Protein AF-X0WAI9-F1 (afdb_monomer_lite)

Foldseek 3Di:
DWDDDDDDDPDPDDDDDDTDDDDDCVVVVVVCVVVVVPQKDKDWDWDWDWDQDPVGIDIDTDIDIDMDGCVVVDPPDDD

Organism: NCBI:txid412755

Structure (mmCIF, N/CA/C/O backbone):
data_AF-X0WAI9-F1
#
_entry.id   AF-X0WAI9-F1
#
loop_
_atom_site.group_PDB
_atom_site.id
_atom_site.type_symbol
_atom_site.label_atom_id
_atom_site.label_alt_id
_atom_site.label_comp_id
_atom_site.label_asym_id
_atom_site.label_entity_id
_atom_site.label_seq_id
_atom_site.pdbx_PDB_ins_code
_atom_site.Cartn_x
_atom_site.Cartn_y
_atom_site.Cartn_z
_atom_site.occupancy
_atom_site.B_iso_or_equiv
_atom_site.auth_seq_id
_atom_site.auth_comp_id
_atom_site.auth_asym_id
_atom_site.auth_atom_id
_atom_site.pdbx_PDB_model_num
ATOM 1 N N . GLY A 1 1 ? 7.527 -1.656 10.174 1.00 37.09 1 GLY A N 1
ATOM 2 C CA . GLY A 1 1 ? 8.437 -1.099 9.150 1.00 37.09 1 GLY A CA 1
ATOM 3 C C .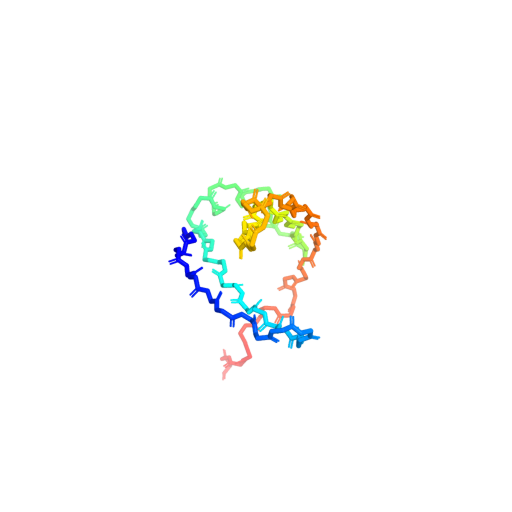 GLY A 1 1 ? 8.272 -1.899 7.877 1.00 37.09 1 GLY A C 1
ATOM 4 O O . GLY A 1 1 ? 7.890 -3.054 7.975 1.00 37.09 1 GLY A O 1
ATOM 5 N N . THR A 1 2 ? 8.483 -1.293 6.712 1.00 49.09 2 THR A N 1
ATOM 6 C CA . THR A 1 2 ? 8.359 -1.968 5.409 1.00 49.09 2 THR A CA 1
ATOM 7 C C . THR A 1 2 ? 9.700 -2.578 5.006 1.00 49.09 2 THR A C 1
ATOM 9 O O . THR A 1 2 ? 10.711 -1.872 4.997 1.00 49.09 2 THR A O 1
ATOM 12 N N . THR A 1 3 ? 9.723 -3.864 4.673 1.00 52.06 3 THR A N 1
ATOM 13 C CA . THR A 1 3 ? 10.878 -4.536 4.065 1.00 52.06 3 THR A CA 1
ATOM 14 C C . THR A 1 3 ? 11.083 -4.038 2.632 1.00 52.06 3 THR A C 1
ATOM 16 O O . THR A 1 3 ? 10.125 -3.817 1.894 1.00 52.06 3 THR A O 1
ATOM 19 N N . LYS A 1 4 ? 12.344 -3.806 2.238 1.00 56.41 4 LYS A N 1
ATOM 20 C CA . LYS A 1 4 ? 12.709 -3.512 0.845 1.00 56.41 4 LYS A CA 1
ATOM 21 C C . LYS A 1 4 ? 12.719 -4.827 0.071 1.00 56.41 4 LYS A C 1
ATOM 23 O O . LYS A 1 4 ? 13.734 -5.512 0.061 1.00 56.41 4 LYS A O 1
ATOM 28 N N . GLU A 1 5 ? 11.608 -5.160 -0.565 1.00 68.31 5 GLU A N 1
ATOM 29 C CA . GLU A 1 5 ? 11.562 -6.241 -1.548 1.00 68.31 5 GLU A CA 1
ATOM 30 C C . GLU A 1 5 ? 11.593 -5.653 -2.960 1.00 68.31 5 GLU A C 1
ATOM 32 O O . GLU A 1 5 ? 10.916 -4.668 -3.259 1.00 68.31 5 GLU A O 1
ATOM 37 N N . ALA A 1 6 ? 12.434 -6.234 -3.813 1.00 70.25 6 ALA A N 1
ATOM 38 C CA . ALA A 1 6 ? 12.494 -5.942 -5.238 1.00 70.25 6 ALA A CA 1
ATOM 39 C C . ALA A 1 6 ? 12.030 -7.188 -5.995 1.00 70.25 6 ALA A C 1
ATOM 41 O O . ALA A 1 6 ? 12.391 -8.304 -5.628 1.00 70.25 6 ALA A O 1
ATOM 42 N N . PHE A 1 7 ? 11.239 -6.994 -7.044 1.00 73.00 7 PHE A N 1
ATOM 43 C CA . PHE A 1 7 ? 10.713 -8.065 -7.884 1.00 73.00 7 PHE A CA 1
ATOM 44 C C . PHE A 1 7 ? 10.863 -7.674 -9.357 1.00 73.00 7 PHE A C 1
ATOM 46 O O . PHE A 1 7 ? 10.911 -6.488 -9.697 1.00 73.00 7 PHE A O 1
ATOM 53 N N . THR A 1 8 ? 10.938 -8.676 -10.227 1.00 78.25 8 THR A N 1
ATOM 54 C CA . THR A 1 8 ? 11.020 -8.497 -11.680 1.00 78.25 8 THR A CA 1
ATOM 55 C C . THR A 1 8 ? 9.680 -8.872 -12.298 1.00 78.25 8 THR A C 1
ATOM 57 O O . THR A 1 8 ? 9.109 -9.901 -11.951 1.00 78.25 8 THR A O 1
ATOM 60 N N . VAL A 1 9 ? 9.174 -8.023 -13.193 1.00 77.50 9 VAL A N 1
ATOM 61 C CA . VAL A 1 9 ? 7.982 -8.306 -14.004 1.00 77.50 9 VAL A CA 1
ATOM 62 C C . VAL A 1 9 ? 8.436 -8.462 -15.444 1.00 77.50 9 VAL A C 1
ATOM 64 O O . VAL A 1 9 ? 9.084 -7.564 -15.987 1.00 77.50 9 VAL A O 1
ATOM 67 N N . ASP A 1 10 ? 8.113 -9.596 -16.055 1.00 77.12 10 ASP A N 1
ATOM 68 C CA . ASP A 1 10 ? 8.544 -9.890 -17.414 1.00 77.12 10 ASP A CA 1
ATOM 69 C C . ASP A 1 10 ? 7.638 -9.213 -18.452 1.00 77.12 10 ASP A C 1
ATOM 71 O O . ASP A 1 10 ? 6.432 -9.438 -18.526 1.00 77.12 10 ASP A O 1
ATOM 75 N N . ARG A 1 11 ? 8.249 -8.413 -19.334 1.00 74.00 11 ARG A N 1
ATOM 76 C CA . ARG A 1 11 ? 7.616 -7.810 -20.524 1.00 74.00 11 ARG A CA 1
ATOM 77 C C . ARG A 1 11 ? 6.327 -7.023 -20.209 1.00 74.00 11 ARG A C 1
ATOM 79 O O . ARG A 1 11 ? 6.395 -5.989 -19.557 1.00 74.00 11 ARG A O 1
ATOM 86 N N . LEU A 1 12 ? 5.192 -7.452 -20.768 1.00 73.31 12 LEU A N 1
ATOM 87 C CA . LEU A 1 12 ? 3.863 -6.837 -20.639 1.00 73.31 12 LEU A CA 1
ATOM 88 C C . LEU A 1 12 ? 2.974 -7.611 -19.652 1.00 73.31 12 LEU A C 1
ATOM 90 O O . LEU A 1 12 ? 1.752 -7.479 -19.696 1.00 73.31 12 LEU A O 1
ATOM 94 N N . ASP A 1 13 ? 3.572 -8.454 -18.811 1.00 75.50 13 ASP A N 1
ATOM 95 C CA . ASP A 1 13 ? 2.826 -9.240 -17.841 1.00 75.50 13 ASP A CA 1
ATOM 96 C C . ASP A 1 13 ? 2.347 -8.379 -16.661 1.00 75.50 13 ASP A C 1
ATOM 98 O O . ASP A 1 13 ? 2.852 -7.284 -16.397 1.00 75.50 13 ASP A O 1
ATOM 102 N N . SER A 1 14 ? 1.335 -8.872 -15.954 1.00 75.50 14 SER A N 1
ATOM 103 C CA . SER A 1 14 ? 0.765 -8.226 -14.777 1.00 75.50 14 SER A CA 1
ATOM 104 C C . SER A 1 14 ? 1.168 -8.983 -13.521 1.00 75.50 14 SER A C 1
ATOM 106 O O . SER A 1 14 ? 0.845 -10.154 -13.360 1.00 75.50 14 SER A O 1
ATOM 108 N N . ALA A 1 15 ? 1.828 -8.294 -12.591 1.00 75.44 15 ALA A N 1
ATOM 109 C CA . ALA A 1 15 ? 2.168 -8.850 -11.288 1.00 75.44 15 ALA A CA 1
ATOM 110 C C . ALA A 1 15 ? 1.326 -8.203 -10.184 1.00 75.44 15 ALA A C 1
ATOM 112 O O . ALA A 1 15 ? 1.243 -6.977 -10.084 1.00 75.44 15 ALA A O 1
ATOM 113 N 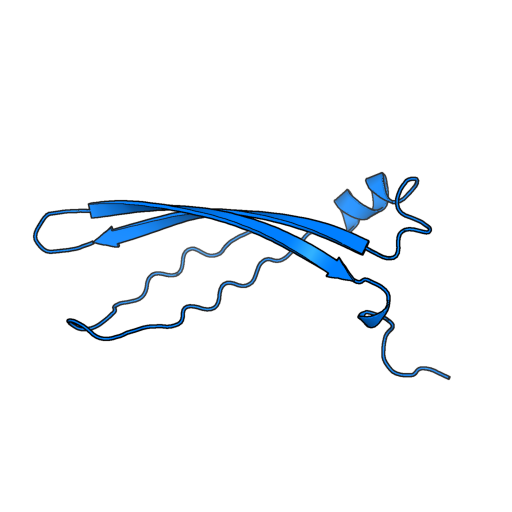N . VAL A 1 16 ? 0.737 -9.034 -9.322 1.00 77.44 16 VAL A N 1
ATOM 114 C CA . VAL A 1 16 ? 0.141 -8.585 -8.060 1.00 77.44 16 VAL A CA 1
ATOM 115 C C . VAL A 1 16 ? 1.205 -8.701 -6.978 1.00 77.44 16 VAL A C 1
ATOM 117 O O . VAL A 1 16 ? 1.649 -9.800 -6.658 1.00 77.44 16 VAL A O 1
ATOM 120 N N . ILE A 1 17 ? 1.607 -7.567 -6.408 1.00 74.94 17 ILE A N 1
ATOM 121 C CA . ILE A 1 17 ? 2.566 -7.535 -5.301 1.00 74.94 17 ILE A CA 1
ATOM 122 C C . ILE A 1 17 ? 1.806 -7.294 -4.007 1.00 74.94 17 ILE A C 1
ATOM 124 O O . ILE A 1 17 ? 1.197 -6.239 -3.818 1.00 74.94 17 ILE A O 1
ATOM 128 N N . ALA A 1 18 ? 1.849 -8.277 -3.115 1.00 72.88 18 ALA A N 1
ATOM 129 C CA . ALA A 1 18 ? 1.348 -8.123 -1.761 1.00 72.88 18 ALA A CA 1
ATOM 130 C C . ALA A 1 18 ? 2.391 -7.383 -0.913 1.00 72.88 18 ALA A C 1
ATOM 132 O O . ALA A 1 18 ? 3.561 -7.750 -0.896 1.00 72.88 18 ALA A O 1
ATOM 133 N N . ALA A 1 19 ? 1.962 -6.352 -0.188 1.00 71.56 19 ALA A N 1
ATOM 134 C CA . ALA A 1 19 ? 2.783 -5.671 0.805 1.00 71.56 19 ALA A CA 1
ATOM 135 C C . ALA A 1 19 ? 2.117 -5.805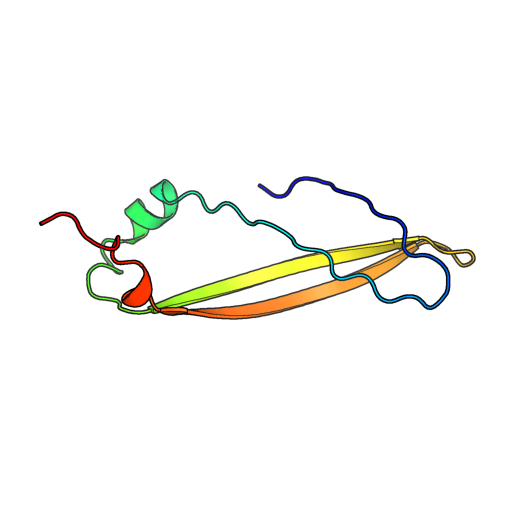 2.175 1.00 71.56 19 ALA A C 1
ATOM 137 O O . ALA A 1 19 ? 0.947 -5.456 2.337 1.00 71.56 19 ALA A O 1
ATOM 138 N N . VAL A 1 20 ? 2.867 -6.297 3.162 1.00 73.38 20 VAL A N 1
ATOM 139 C CA . VAL A 1 20 ? 2.380 -6.450 4.537 1.00 73.38 20 VAL A CA 1
ATOM 140 C C . VAL A 1 20 ? 2.864 -5.276 5.380 1.00 73.38 20 VAL A C 1
ATOM 142 O O . VAL A 1 20 ? 4.062 -5.017 5.506 1.00 73.38 20 VAL A O 1
ATOM 145 N N . PHE A 1 21 ? 1.918 -4.555 5.979 1.00 71.56 21 PHE A N 1
ATOM 146 C CA . PHE A 1 21 ? 2.199 -3.423 6.854 1.00 71.56 21 PHE A CA 1
ATOM 147 C C . PHE A 1 21 ? 1.956 -3.820 8.308 1.00 71.56 21 PHE A C 1
ATOM 149 O O . PHE A 1 21 ? 0.819 -3.930 8.755 1.00 71.56 21 PHE A O 1
ATOM 156 N N . HIS A 1 22 ? 3.035 -3.995 9.068 1.00 71.81 22 HIS A N 1
ATOM 157 C CA . HIS A 1 22 ? 2.940 -4.199 10.512 1.00 71.81 22 HIS A CA 1
ATOM 158 C C . HIS A 1 22 ? 2.843 -2.852 11.229 1.00 71.81 22 HIS A C 1
ATOM 160 O O . HIS A 1 22 ? 3.786 -2.049 11.199 1.00 71.81 22 HIS A O 1
ATOM 166 N N . LEU A 1 23 ? 1.709 -2.624 11.888 1.00 68.00 23 LEU A N 1
ATOM 167 C CA . LEU A 1 23 ? 1.470 -1.466 12.741 1.00 68.00 23 LEU A CA 1
ATOM 168 C C . LEU A 1 23 ? 1.795 -1.823 14.194 1.00 68.00 23 LEU A C 1
ATOM 170 O O . LEU A 1 23 ? 1.388 -2.866 14.700 1.00 68.00 23 LEU A O 1
ATOM 174 N N . ASN A 1 24 ? 2.548 -0.955 14.875 1.00 67.75 24 ASN A N 1
ATOM 175 C CA . ASN A 1 24 ? 2.798 -1.121 16.303 1.00 67.75 24 ASN A CA 1
ATOM 176 C C . ASN A 1 24 ? 1.613 -0.560 17.097 1.00 67.75 24 ASN A C 1
ATOM 178 O O . ASN A 1 24 ? 1.495 0.656 17.306 1.00 67.75 24 ASN A O 1
ATOM 182 N N . ASN A 1 25 ? 0.785 -1.478 17.586 1.00 62.47 25 ASN A N 1
ATOM 183 C CA . ASN A 1 25 ? -0.406 -1.160 18.357 1.00 62.47 25 ASN A CA 1
ATOM 184 C C . ASN A 1 25 ? -0.102 -0.473 19.693 1.00 62.47 25 ASN A C 1
ATOM 186 O O . ASN A 1 25 ? -0.978 0.217 20.185 1.00 62.47 25 ASN A O 1
ATOM 190 N N . ALA A 1 26 ? 1.109 -0.550 20.260 1.00 61.22 26 ALA A N 1
ATOM 191 C CA . ALA A 1 26 ? 1.444 0.148 21.511 1.00 61.22 26 ALA A CA 1
ATOM 192 C C . ALA A 1 26 ? 1.338 1.679 21.372 1.00 61.22 26 ALA A C 1
ATOM 194 O O . ALA A 1 26 ? 0.836 2.370 22.256 1.00 61.22 26 ALA A O 1
ATOM 195 N N . SER A 1 27 ? 1.737 2.217 20.217 1.00 56.91 27 SER A N 1
ATOM 196 C CA . SER A 1 27 ? 1.601 3.649 19.916 1.00 56.91 27 SER A CA 1
ATOM 197 C C . SER A 1 27 ? 0.158 4.064 19.591 1.00 56.91 27 SER A C 1
ATOM 199 O O . SER A 1 27 ? -0.216 5.222 19.787 1.00 56.91 27 SER A O 1
ATOM 201 N N . ALA A 1 28 ? -0.662 3.121 19.117 1.00 57.75 28 ALA A N 1
ATOM 202 C CA . ALA A 1 28 ? -2.097 3.308 18.929 1.00 57.75 28 ALA A CA 1
ATOM 203 C C . ALA A 1 28 ? -2.845 3.218 20.269 1.00 57.75 28 ALA A C 1
ATOM 205 O O . ALA A 1 28 ? -3.692 4.062 20.526 1.00 57.75 28 ALA A O 1
ATOM 206 N N . LEU A 1 29 ? -2.457 2.292 21.156 1.00 54.62 29 LEU A N 1
ATOM 207 C CA . LEU A 1 29 ? -2.948 2.088 22.527 1.00 54.62 29 LEU A CA 1
ATOM 208 C C . LEU A 1 29 ? -2.834 3.355 23.379 1.00 54.62 29 LEU A C 1
ATOM 210 O O . LEU A 1 29 ? -3.781 3.721 24.068 1.00 54.62 29 LEU A O 1
ATOM 214 N N . LEU A 1 30 ? -1.735 4.100 23.256 1.00 57.22 30 LEU A N 1
ATOM 215 C CA . LEU A 1 30 ? -1.584 5.400 23.924 1.00 57.22 30 LEU A CA 1
ATOM 216 C C . LEU A 1 30 ? -2.547 6.476 23.383 1.00 57.22 30 LEU A C 1
ATOM 218 O O . LEU A 1 30 ? -2.899 7.408 24.103 1.00 57.22 30 LEU A O 1
ATOM 222 N N . ARG A 1 31 ? -3.017 6.332 22.136 1.00 57.44 31 ARG A N 1
ATOM 223 C CA . ARG A 1 31 ? -4.080 7.154 21.529 1.00 57.44 31 ARG A CA 1
ATOM 224 C C . ARG A 1 31 ? -5.486 6.556 21.737 1.00 57.44 31 ARG A C 1
ATOM 226 O O . ARG A 1 31 ? -6.470 7.255 21.500 1.00 57.44 31 ARG A O 1
ATOM 233 N N . LEU A 1 32 ? -5.606 5.307 22.219 1.00 53.41 32 LEU A N 1
ATOM 234 C CA . LEU A 1 32 ? -6.878 4.577 22.349 1.00 53.41 32 LEU A CA 1
ATOM 235 C C . LEU A 1 32 ? -7.817 5.145 23.419 1.00 53.41 32 LEU A C 1
ATOM 237 O O . LEU A 1 32 ? -9.002 4.829 23.369 1.00 53.41 32 LEU A O 1
ATOM 241 N N . LYS A 1 33 ? -7.378 6.038 24.321 1.00 54.00 33 LYS A N 1
ATOM 242 C CA . LYS A 1 33 ? -8.325 6.754 25.205 1.00 54.00 33 LYS A CA 1
ATOM 243 C C . LYS A 1 33 ? -9.420 7.498 24.418 1.00 54.00 33 LYS A C 1
ATOM 245 O O . LYS A 1 33 ? -10.501 7.691 24.954 1.00 54.00 33 LYS A O 1
ATOM 250 N N . GLY A 1 34 ? -9.163 7.874 23.157 1.00 56.34 34 GLY A N 1
ATOM 251 C CA . GLY A 1 34 ? -10.151 8.463 22.237 1.00 56.34 34 GLY A CA 1
ATOM 252 C C . GLY A 1 34 ? -10.717 7.504 21.175 1.00 56.34 34 GLY A C 1
ATOM 253 O O . GLY A 1 34 ? -11.364 7.958 20.232 1.00 56.34 34 GLY A O 1
ATOM 254 N N . ILE A 1 35 ? -10.421 6.204 21.273 1.00 54.19 35 ILE A N 1
ATOM 255 C CA . ILE A 1 35 ? -10.810 5.159 20.304 1.00 54.19 35 ILE A CA 1
ATOM 256 C C . ILE A 1 35 ? -11.570 4.016 21.005 1.00 54.19 35 ILE A C 1
ATOM 258 O O . ILE A 1 35 ? -12.265 3.263 20.336 1.00 54.19 35 ILE A O 1
ATOM 262 N N . MET A 1 36 ? -11.522 3.905 22.341 1.00 54.12 36 MET A N 1
ATOM 263 C CA . MET A 1 36 ? -12.445 3.045 23.094 1.00 54.12 36 MET A CA 1
ATOM 264 C C . MET A 1 36 ? -13.890 3.469 22.784 1.00 54.12 36 MET A C 1
ATOM 266 O O . MET A 1 36 ? -14.320 4.546 23.188 1.00 54.12 36 MET A O 1
ATOM 270 N N . GLY A 1 37 ? -14.602 2.644 22.011 1.00 59.31 37 GLY A N 1
ATOM 271 C CA . GLY A 1 37 ? -15.954 2.917 21.509 1.00 59.31 37 GLY A CA 1
ATOM 272 C C . GLY A 1 37 ? -16.048 3.238 20.012 1.00 59.31 37 GLY A C 1
ATOM 273 O O . GLY A 1 37 ? -17.154 3.372 19.500 1.00 59.31 37 GLY A O 1
ATOM 274 N N . LYS A 1 38 ? -14.926 3.346 19.289 1.00 62.97 38 LYS A N 1
ATOM 275 C CA . LYS A 1 38 ? -14.941 3.448 17.825 1.00 62.97 38 LYS A CA 1
ATOM 276 C C . LYS A 1 38 ? -14.970 2.056 17.212 1.00 62.97 38 LYS A C 1
ATOM 278 O O . LYS A 1 38 ? -14.096 1.240 17.485 1.00 62.97 38 LYS A O 1
ATOM 283 N N . THR A 1 39 ? -15.961 1.827 16.365 1.00 70.38 39 THR A N 1
ATOM 284 C CA . THR A 1 39 ? -16.106 0.610 15.564 1.00 70.38 39 THR A CA 1
ATOM 285 C C . THR A 1 39 ? -15.244 0.645 14.308 1.00 70.38 39 THR A C 1
ATOM 287 O O . THR A 1 39 ? -15.027 -0.391 13.712 1.00 70.38 39 THR A O 1
ATOM 290 N N . GLU A 1 40 ? -14.694 1.799 13.924 1.00 75.25 40 GLU A N 1
ATOM 291 C CA . GLU A 1 40 ? -13.941 1.959 12.678 1.00 75.25 40 GLU A CA 1
ATOM 292 C C . GLU A 1 40 ? -12.625 2.722 12.875 1.00 75.25 40 GLU A C 1
ATOM 294 O O . GLU A 1 40 ? -12.532 3.676 13.659 1.00 75.25 40 GLU A O 1
ATOM 299 N N . VAL A 1 41 ? -11.601 2.335 12.108 1.00 76.50 41 VAL A N 1
ATOM 300 C CA . VAL A 1 41 ? -10.300 3.013 12.042 1.00 76.50 41 VAL A CA 1
ATOM 301 C C . VAL A 1 41 ? -9.934 3.298 10.594 1.00 76.50 41 VAL A C 1
ATOM 303 O O . VAL A 1 41 ? -9.774 2.389 9.784 1.00 76.50 41 VAL A O 1
ATOM 306 N N . SER A 1 42 ? -9.731 4.572 10.269 1.00 81.25 42 SER A N 1
ATOM 307 C CA . SER A 1 42 ? -9.188 4.968 8.970 1.00 81.25 42 SER A CA 1
ATOM 308 C C . SER A 1 42 ? -7.676 4.752 8.904 1.00 81.25 42 SER A C 1
ATOM 310 O O . SER A 1 42 ? -6.948 5.027 9.861 1.00 81.25 42 SER A O 1
ATOM 312 N N . TYR A 1 43 ? -7.189 4.315 7.747 1.00 79.75 43 TYR A N 1
ATOM 313 C CA . TYR A 1 43 ? -5.773 4.155 7.445 1.00 79.75 43 TYR A CA 1
ATOM 314 C C . TYR A 1 43 ? -5.400 4.878 6.150 1.00 79.75 43 TYR A C 1
ATOM 316 O O . TYR A 1 43 ? -6.220 5.079 5.255 1.00 79.75 43 TYR A O 1
ATOM 324 N N . GLY A 1 44 ? -4.126 5.254 6.053 1.00 83.25 44 GLY A N 1
ATOM 325 C CA . GLY A 1 44 ? -3.525 5.822 4.852 1.00 83.25 44 GLY A CA 1
ATOM 326 C C . GLY A 1 44 ? -2.208 5.119 4.538 1.00 83.25 44 GLY A C 1
ATOM 327 O O . GLY A 1 44 ? -1.316 5.067 5.384 1.00 83.25 44 GLY A O 1
ATOM 328 N N . ILE A 1 45 ? -2.080 4.589 3.327 1.00 83.31 45 ILE A N 1
ATOM 329 C CA . ILE A 1 45 ? -0.852 4.028 2.772 1.00 83.31 45 ILE A CA 1
ATOM 330 C C . ILE A 1 45 ? -0.268 5.065 1.820 1.00 83.31 45 ILE A C 1
ATOM 332 O O . ILE A 1 45 ? -0.836 5.349 0.766 1.00 83.31 45 ILE A O 1
ATOM 336 N N . ARG A 1 46 ? 0.895 5.606 2.188 1.00 85.81 46 ARG A N 1
ATOM 337 C CA . ARG A 1 46 ? 1.697 6.480 1.330 1.00 85.81 46 ARG A CA 1
ATOM 338 C C . ARG A 1 46 ? 3.035 5.833 1.049 1.00 85.81 46 ARG A C 1
ATOM 340 O O . ARG A 1 46 ? 3.751 5.449 1.971 1.00 85.81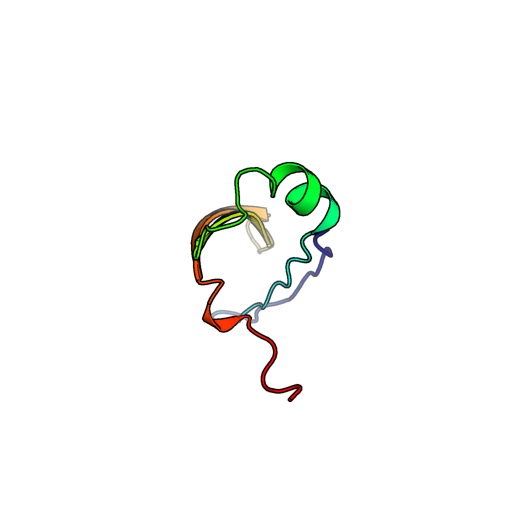 46 ARG A O 1
ATOM 347 N N . GLY A 1 47 ? 3.379 5.731 -0.223 1.00 84.62 47 GLY A N 1
ATOM 348 C CA . GLY A 1 47 ? 4.599 5.074 -0.655 1.00 84.62 47 GLY A CA 1
ATOM 349 C C . GLY A 1 47 ? 5.014 5.495 -2.050 1.00 84.62 47 GLY A C 1
ATOM 350 O O . GLY A 1 47 ? 4.350 6.281 -2.721 1.00 84.62 47 GLY A O 1
ATOM 351 N N . ASN A 1 48 ? 6.149 4.960 -2.479 1.00 85.50 48 ASN A N 1
ATOM 352 C CA . ASN A 1 48 ? 6.669 5.176 -3.816 1.00 85.50 48 ASN A CA 1
ATOM 353 C C . ASN A 1 48 ? 7.062 3.821 -4.394 1.00 85.50 48 ASN A C 1
ATOM 355 O O . ASN A 1 48 ? 7.845 3.103 -3.774 1.00 85.50 48 ASN A O 1
ATOM 359 N N . LEU A 1 49 ? 6.546 3.500 -5.575 1.00 84.19 49 LEU A N 1
ATOM 360 C CA . LEU A 1 49 ? 7.005 2.376 -6.374 1.00 84.19 49 LEU A CA 1
ATOM 361 C C . LEU A 1 49 ? 8.057 2.887 -7.358 1.00 84.19 49 LEU A C 1
ATOM 363 O O . LEU A 1 49 ? 7.796 3.801 -8.142 1.00 84.19 49 LEU A O 1
ATOM 367 N N . TYR A 1 50 ? 9.251 2.308 -7.306 1.00 86.19 50 TYR A N 1
ATOM 368 C CA . TYR A 1 50 ? 10.316 2.601 -8.256 1.00 86.19 50 TYR A CA 1
ATOM 369 C C . TYR A 1 50 ? 10.376 1.471 -9.274 1.00 86.19 50 TYR A C 1
ATOM 371 O O . TYR A 1 50 ? 10.511 0.310 -8.903 1.00 86.19 50 TYR A O 1
ATOM 379 N N . THR A 1 51 ? 10.268 1.817 -10.551 1.00 85.56 51 THR A N 1
ATOM 380 C CA . THR A 1 51 ? 10.383 0.869 -11.663 1.00 85.56 51 THR A CA 1
ATOM 381 C C . THR A 1 51 ? 11.664 1.174 -12.423 1.00 85.56 51 THR A C 1
ATOM 383 O O . THR A 1 51 ? 11.942 2.335 -12.728 1.00 85.56 51 THR A O 1
ATOM 386 N N . GLN A 1 52 ? 12.470 0.151 -12.695 1.00 85.25 52 GLN A N 1
ATOM 387 C CA . GLN A 1 52 ? 13.711 0.281 -13.454 1.00 85.25 52 GLN A CA 1
ATOM 388 C C . GLN A 1 52 ? 13.507 -0.331 -14.839 1.00 85.25 52 GLN A C 1
ATOM 390 O O . GLN A 1 52 ? 13.127 -1.492 -14.951 1.00 85.25 52 GLN A O 1
ATOM 395 N N . GLY A 1 53 ? 13.746 0.452 -15.890 1.00 82.69 53 GLY A N 1
ATOM 396 C CA . GLY A 1 53 ? 13.638 -0.009 -17.273 1.00 82.69 53 GLY A CA 1
ATOM 397 C C . GLY A 1 53 ? 14.765 0.523 -18.153 1.00 82.69 53 GLY A C 1
ATOM 398 O O . GLY A 1 53 ? 15.657 1.236 -17.694 1.00 82.69 53 GLY A O 1
ATOM 399 N N . SER A 1 54 ? 14.695 0.216 -19.448 1.00 82.62 54 SER A N 1
ATOM 400 C CA . SER A 1 54 ? 15.697 0.616 -20.451 1.00 82.62 54 SER A CA 1
ATOM 401 C C . SER A 1 54 ? 15.887 2.132 -20.589 1.00 82.62 54 SER A C 1
ATOM 403 O O . SER A 1 54 ? 16.942 2.580 -21.018 1.00 82.62 54 SER A O 1
ATOM 405 N N . HIS A 1 55 ? 14.889 2.923 -20.185 1.00 83.81 55 HIS A N 1
ATOM 406 C CA . HIS A 1 55 ? 14.907 4.389 -20.233 1.00 83.81 55 HIS A CA 1
ATOM 407 C C . HIS A 1 55 ? 15.170 5.025 -18.854 1.00 83.81 55 HIS A C 1
ATOM 409 O O . HIS A 1 55 ? 14.839 6.188 -18.631 1.00 83.81 55 HIS A O 1
ATOM 415 N N . GLY A 1 56 ? 15.732 4.257 -17.914 1.00 87.31 56 GLY A N 1
ATOM 416 C CA . GLY A 1 56 ? 16.049 4.702 -16.559 1.00 87.31 56 GLY A CA 1
ATOM 417 C C . GLY A 1 56 ? 14.980 4.358 -15.519 1.00 87.31 56 GLY A C 1
ATOM 418 O O . GLY A 1 56 ? 14.064 3.567 -15.759 1.00 87.31 56 GLY A O 1
ATOM 419 N N . THR A 1 57 ? 15.128 4.944 -14.330 1.00 90.81 57 THR A N 1
ATOM 420 C CA . THR A 1 57 ? 14.248 4.692 -13.181 1.00 90.81 57 THR A CA 1
ATOM 421 C C . THR A 1 57 ? 13.074 5.662 -13.176 1.00 90.81 57 THR A C 1
ATOM 423 O O . THR A 1 57 ? 13.263 6.878 -13.172 1.00 90.81 57 THR A O 1
ATOM 426 N N . LYS A 1 58 ? 11.851 5.134 -13.103 1.00 90.00 58 LYS A N 1
ATOM 427 C CA . LYS A 1 58 ? 10.631 5.924 -12.912 1.00 90.00 58 LYS A CA 1
ATOM 428 C C . LYS A 1 58 ? 10.098 5.745 -11.501 1.00 90.00 58 LYS A C 1
ATOM 430 O O . LYS A 1 58 ? 10.083 4.638 -10.965 1.00 90.00 58 LYS A O 1
ATOM 435 N N . LYS A 1 59 ? 9.620 6.842 -10.921 1.00 90.94 59 LYS A N 1
ATOM 436 C CA . LYS A 1 59 ? 8.970 6.872 -9.612 1.00 90.94 59 LYS A CA 1
ATOM 437 C C . LYS A 1 59 ? 7.465 7.036 -9.794 1.00 90.94 59 LYS A C 1
ATOM 439 O O . LYS A 1 59 ? 7.027 7.963 -10.468 1.00 90.94 59 LYS A O 1
ATOM 444 N N . ILE A 1 60 ? 6.693 6.168 -9.155 1.00 88.38 60 ILE A N 1
ATOM 445 C CA . ILE A 1 60 ? 5.233 6.212 -9.112 1.00 88.38 60 ILE A CA 1
ATOM 446 C C . ILE A 1 60 ? 4.831 6.437 -7.656 1.00 88.38 60 ILE A C 1
ATOM 448 O O . ILE A 1 60 ? 5.177 5.644 -6.781 1.00 88.38 60 ILE A O 1
ATOM 452 N N . ASN A 1 61 ? 4.122 7.531 -7.388 1.00 89.94 61 ASN A N 1
ATOM 453 C CA . ASN A 1 61 ? 3.610 7.813 -6.050 1.00 89.94 61 ASN A CA 1
ATOM 454 C C . ASN A 1 61 ? 2.338 6.990 -5.813 1.00 89.94 61 ASN A C 1
ATOM 456 O O . ASN A 1 61 ? 1.453 6.954 -6.667 1.00 89.94 61 ASN A O 1
ATOM 460 N N . ILE A 1 62 ? 2.243 6.364 -4.646 1.00 86.50 62 ILE A N 1
ATOM 461 C CA . ILE A 1 62 ? 1.066 5.622 -4.202 1.00 86.50 62 ILE A CA 1
ATOM 462 C C . ILE A 1 62 ? 0.511 6.357 -2.985 1.00 86.50 62 ILE A C 1
ATOM 464 O O . ILE A 1 62 ? 1.195 6.462 -1.969 1.00 86.50 62 ILE A O 1
ATOM 468 N N . ASP A 1 63 ? -0.718 6.855 -3.096 1.00 89.81 63 ASP A N 1
ATOM 469 C CA . ASP A 1 63 ? -1.512 7.337 -1.966 1.00 89.81 63 ASP A CA 1
ATOM 470 C C . ASP A 1 63 ? -2.851 6.596 -1.987 1.00 89.81 63 ASP A C 1
ATOM 472 O O . ASP A 1 63 ? -3.585 6.620 -2.981 1.00 89.81 63 ASP A O 1
ATOM 476 N N . LYS A 1 64 ? -3.124 5.858 -0.915 1.00 87.62 64 LYS A N 1
ATOM 477 C CA . LYS A 1 64 ? -4.367 5.121 -0.717 1.00 87.62 64 LYS A CA 1
ATOM 478 C C . LYS A 1 64 ? -4.868 5.365 0.687 1.00 87.62 64 LYS A C 1
ATOM 480 O O . LYS A 1 64 ? -4.108 5.273 1.642 1.00 87.62 64 LYS A O 1
ATOM 485 N N . MET A 1 65 ? -6.162 5.610 0.807 1.00 87.69 65 MET A N 1
ATOM 486 C CA . MET A 1 65 ? -6.848 5.715 2.086 1.00 87.69 65 MET A CA 1
ATOM 487 C C . MET A 1 65 ? -7.962 4.679 2.134 1.00 87.69 65 MET A C 1
ATOM 489 O O . MET A 1 65 ? -8.510 4.308 1.094 1.00 87.69 65 MET A O 1
ATOM 493 N N . GLY A 1 66 ? -8.277 4.211 3.331 1.00 86.50 66 GLY A N 1
ATOM 494 C CA . GLY A 1 66 ? -9.368 3.280 3.566 1.00 86.50 66 GLY A CA 1
ATOM 495 C C . GLY A 1 66 ? -9.784 3.286 5.025 1.00 86.50 66 GLY A C 1
ATOM 496 O O . GLY A 1 66 ? -9.203 3.997 5.847 1.00 86.50 66 GLY A O 1
ATOM 497 N N . THR A 1 67 ? -10.784 2.476 5.336 1.00 83.62 67 THR A N 1
ATOM 498 C CA . THR A 1 67 ? -11.290 2.288 6.693 1.00 83.62 67 THR A CA 1
ATOM 499 C C . THR A 1 67 ? -11.349 0.797 6.975 1.00 83.62 67 THR A C 1
ATOM 501 O O . THR A 1 67 ? -11.656 0.010 6.084 1.00 83.62 67 THR A O 1
ATOM 504 N N . ILE A 1 68 ? -10.989 0.413 8.193 1.00 81.12 68 ILE A N 1
ATOM 505 C CA . ILE A 1 68 ? -11.108 -0.947 8.709 1.00 81.12 68 ILE A CA 1
ATOM 506 C C . ILE A 1 68 ? -12.205 -0.912 9.762 1.00 81.12 68 ILE A C 1
ATOM 508 O O . ILE A 1 68 ? -12.113 -0.130 10.713 1.00 81.12 68 ILE A O 1
ATOM 512 N N . ASP A 1 69 ? -13.217 -1.751 9.580 1.00 79.31 69 ASP A N 1
ATOM 513 C CA . ASP A 1 69 ? -14.184 -2.047 10.627 1.00 79.31 69 ASP A CA 1
ATOM 514 C C . ASP A 1 69 ? -13.524 -2.978 11.654 1.00 79.31 69 ASP A C 1
ATOM 516 O O . ASP A 1 69 ? -12.929 -4.004 11.320 1.00 79.31 69 ASP A O 1
ATOM 520 N N . LEU A 1 70 ? -13.558 -2.564 12.914 1.00 73.75 70 LEU A N 1
ATOM 521 C CA . LEU A 1 70 ? -13.001 -3.284 14.047 1.00 73.75 70 LEU A CA 1
ATOM 522 C C . LEU A 1 70 ? -13.981 -4.305 14.633 1.00 73.75 70 LEU A C 1
ATOM 524 O O . LEU A 1 70 ? -13.565 -5.119 15.456 1.00 73.75 70 LEU A O 1
ATOM 528 N N . THR A 1 71 ? -15.258 -4.276 14.248 1.00 73.00 71 THR A N 1
ATOM 529 C CA . THR A 1 71 ? -16.259 -5.240 14.729 1.00 73.00 71 THR A CA 1
ATOM 530 C C . THR A 1 71 ? -15.995 -6.653 14.200 1.00 73.00 71 THR A C 1
ATOM 532 O O . THR A 1 71 ? -16.173 -7.620 14.939 1.00 73.00 71 THR A O 1
ATOM 535 N N . ASP A 1 72 ? -15.428 -6.765 12.997 1.00 63.44 72 ASP A N 1
ATOM 536 C CA . ASP A 1 72 ? -15.010 -8.031 12.376 1.00 63.44 72 ASP A CA 1
ATOM 537 C C . ASP A 1 72 ? -13.697 -8.600 12.944 1.00 63.44 72 ASP A C 1
ATOM 539 O O . ASP A 1 72 ? -13.310 -9.726 12.635 1.00 63.44 72 ASP A O 1
ATOM 543 N N . LEU A 1 73 ? -12.988 -7.834 13.782 1.00 61.91 73 LEU A N 1
ATOM 544 C CA . LEU A 1 73 ? -11.719 -8.244 14.395 1.00 61.91 73 LEU A CA 1
ATOM 545 C C . LEU A 1 73 ? -11.896 -8.896 15.773 1.00 61.91 73 LEU A C 1
ATOM 547 O O . LEU A 1 73 ? -10.896 -9.186 16.438 1.00 61.91 73 LEU A O 1
ATOM 551 N N . SER A 1 74 ? -13.138 -9.145 16.207 1.00 49.59 74 SER A N 1
ATOM 552 C CA . SER A 1 74 ? -13.389 -9.990 17.374 1.00 49.59 74 SER A CA 1
ATOM 553 C C . SER A 1 74 ? -12.769 -11.369 17.117 1.00 49.59 74 SER A C 1
ATOM 555 O O . SER A 1 74 ? -13.078 -11.978 16.088 1.00 49.59 74 SER A O 1
ATOM 557 N N . PRO A 1 75 ? -11.879 -11.878 17.989 1.00 51.84 75 PRO A N 1
ATOM 558 C CA . PRO A 1 75 ? -11.358 -13.223 17.822 1.00 51.84 75 PRO A CA 1
ATOM 559 C C . PRO A 1 75 ? -12.549 -14.178 17.788 1.00 51.84 75 PRO A C 1
ATOM 561 O O . PRO A 1 75 ? -13.376 -14.192 18.700 1.00 51.84 75 PRO A O 1
ATOM 564 N N . ALA A 1 76 ? -12.661 -14.938 16.702 1.00 48.56 76 ALA A N 1
ATOM 565 C CA . ALA A 1 76 ? -13.631 -16.010 16.607 1.00 48.56 76 ALA A CA 1
ATOM 566 C C . ALA A 1 76 ? -13.424 -16.959 17.799 1.00 48.56 76 ALA A C 1
ATOM 568 O O . ALA A 1 76 ? -12.436 -17.685 17.838 1.00 48.56 76 ALA A O 1
ATOM 569 N N . GLY A 1 77 ? -14.349 -16.911 18.760 1.00 49.00 77 GLY A N 1
ATOM 570 C CA . GLY A 1 77 ? -14.579 -17.928 19.784 1.00 49.00 77 GLY A CA 1
ATOM 571 C C . GLY A 1 77 ? -13.458 -18.158 20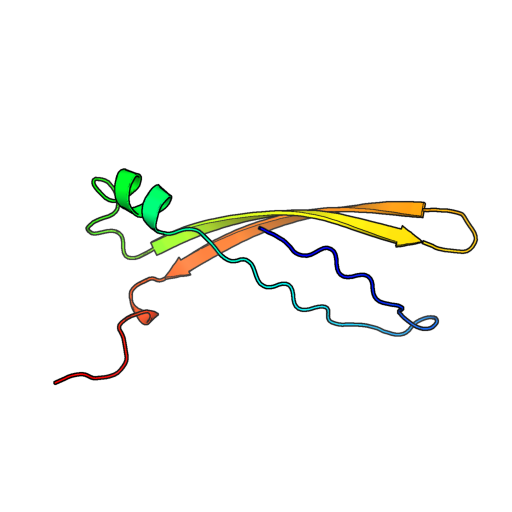.801 1.00 49.00 77 GLY A C 1
ATOM 572 O O . GLY A 1 77 ? -12.557 -18.957 20.572 1.00 49.00 77 GLY A O 1
ATOM 573 N N . THR A 1 78 ? -13.625 -17.590 21.993 1.00 41.44 78 THR A N 1
ATOM 574 C CA . THR A 1 78 ? -13.299 -18.284 23.249 1.00 41.44 78 THR A CA 1
ATOM 575 C C . THR A 1 78 ? -14.415 -17.986 24.247 1.00 41.44 78 THR A C 1
ATOM 577 O O . THR A 1 78 ? -14.277 -17.078 25.065 1.00 41.44 78 THR A O 1
ATOM 580 N N . ASP A 1 79 ? -15.520 -18.716 24.102 1.00 38.53 79 ASP A N 1
ATOM 581 C CA . ASP A 1 79 ? -16.375 -19.128 25.223 1.00 38.53 79 ASP A CA 1
ATOM 582 C C . ASP A 1 79 ? -16.018 -20.583 25.563 1.00 38.53 79 ASP A C 1
ATOM 584 O O . ASP A 1 79 ? -15.737 -21.348 24.605 1.00 38.53 79 ASP A O 1
#

Radius of gyration: 18.0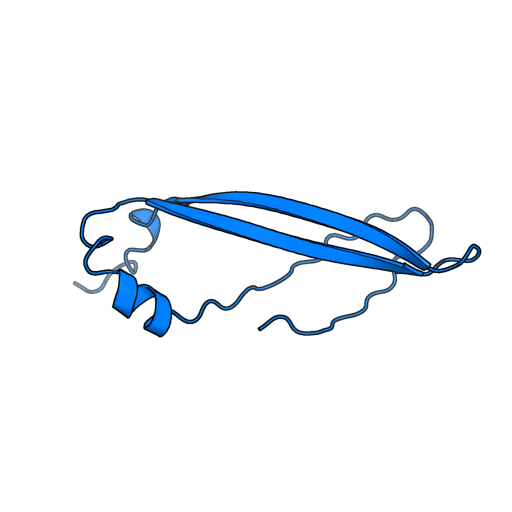9 Å; chains: 1; bounding box: 32×28×46 Å

Sequence (79 aa):
GTTKEAFTVDRLDSAVIAAVFHLNNASALLRLKGIMGKTEVSYGIRGNLYTQGSHGTKKINIDKMGTIDLTDLSPAGTD

pLDDT: mean 71.27, std 13.94, range [37.09, 90.94]

Secondary structure (DSSP, 8-state):
----------TT------------HHHHHTTGGGTTT-SEEEEEEEEEEEEEETTEEEEEEEEEEEEEESGGGS-S---